Protein AF-A0A126P624-F1 (afdb_monomer_lite)

Secondary structure (DSSP, 8-state):
--SS-SS-SPPPHHHHHHHHHHHHHHHHHHHHHHHHHHHHHHHHHHHHHHHS-TTT-HHHHHHHHHHHHHH--GGGHHHHHHHHHHHHHHHHHHHHHHHHHHHHHHHHTTTT-HHHHHHHHHHHHHHHHHHHHHHHHHHHHHHHHHHHHHHT-TTHHHHHHH---TT----

Sequence (171 aa):
MKAATKDGGAPTEQQGRAFAHIISDRIWEWHIAIGLGLAAFWLLRVLLELRGPAEVRFSTRLMLVARKYRLAPPAEKGDARHALFAKTTYALFYIFLTVMVITGLALTWADDVPFLHSIEHTVKEVHNVTMYLIIGFFVLHLAGVVWSEITEDNGLISRMVSGSKAGNQRA

Radius of gyration: 23.0 Å; chains: 1; bounding box: 72×44×60 Å

Foldseek 3Di:
DPDDDDDPDDDDPVRVVVVVVVVVVVVVVVVLVVLVVLLVVLVVVVVCLVPDDCVPHLVNVLVVLVVCLVPPDPVCNVVSVVVNVVSVLVVVLNVLSVLLSVLSVLLVCLVVDVVSVVCNVVSVVSNVVSVVVNVVSVVVVVVVVVVCCVPPDPCPVVCVVVVDDDPPPPD

pLDDT: mean 80.62, std 14.43, range [37.53, 97.44]

Structure (mmCIF, N/CA/C/O backbone):
data_AF-A0A126P624-F1
#
_entry.id   AF-A0A126P624-F1
#
loop_
_atom_site.group_PDB
_atom_site.id
_atom_site.type_symbol
_atom_site.label_atom_id
_atom_site.label_alt_id
_atom_site.label_comp_id
_atom_site.label_asym_id
_atom_site.label_entity_id
_atom_site.label_seq_id
_atom_site.pdbx_PDB_ins_code
_atom_site.Cartn_x
_atom_site.Cartn_y
_atom_site.Cartn_z
_atom_site.occupancy
_atom_site.B_iso_or_equiv
_atom_site.auth_seq_id
_atom_site.auth_comp_id
_atom_site.auth_asym_id
_atom_site.auth_atom_id
_atom_site.pdbx_PDB_model_num
ATOM 1 N N . MET A 1 1 ? 35.419 2.717 -6.496 1.00 48.69 1 MET A N 1
ATOM 2 C CA . MET A 1 1 ? 35.174 3.833 -5.551 1.00 48.69 1 MET A CA 1
ATOM 3 C C . MET A 1 1 ? 36.466 4.640 -5.311 1.00 48.69 1 MET A C 1
ATOM 5 O O . MET A 1 1 ? 36.991 4.625 -4.207 1.00 48.69 1 MET A O 1
ATOM 9 N N . LYS A 1 2 ? 37.054 5.285 -6.343 1.00 49.09 2 LYS A N 1
ATOM 10 C CA . LYS A 1 2 ? 38.327 6.034 -6.183 1.00 49.09 2 LYS A CA 1
ATOM 11 C C . LYS A 1 2 ? 38.616 7.112 -7.251 1.00 49.09 2 LYS A C 1
ATOM 13 O O . LYS A 1 2 ? 39.764 7.282 -7.642 1.00 49.09 2 LYS A O 1
ATOM 18 N N . ALA A 1 3 ? 37.601 7.833 -7.738 1.00 46.47 3 ALA A N 1
ATOM 19 C CA . ALA A 1 3 ? 37.817 8.868 -8.764 1.00 46.47 3 ALA A CA 1
ATOM 20 C C . ALA A 1 3 ? 36.858 10.076 -8.691 1.00 46.47 3 ALA A C 1
ATOM 22 O O . ALA A 1 3 ? 36.612 10.705 -9.711 1.00 46.47 3 ALA A O 1
ATOM 23 N N . ALA A 1 4 ? 36.287 10.397 -7.523 1.00 52.03 4 ALA A N 1
ATOM 24 C CA . ALA A 1 4 ? 35.259 11.448 -7.421 1.00 52.03 4 ALA A CA 1
ATOM 25 C C . ALA A 1 4 ? 35.587 12.596 -6.454 1.00 52.03 4 ALA A C 1
ATOM 27 O O . ALA A 1 4 ? 34.719 13.406 -6.163 1.00 52.03 4 ALA A O 1
ATOM 28 N N . THR A 1 5 ? 36.818 12.698 -5.952 1.0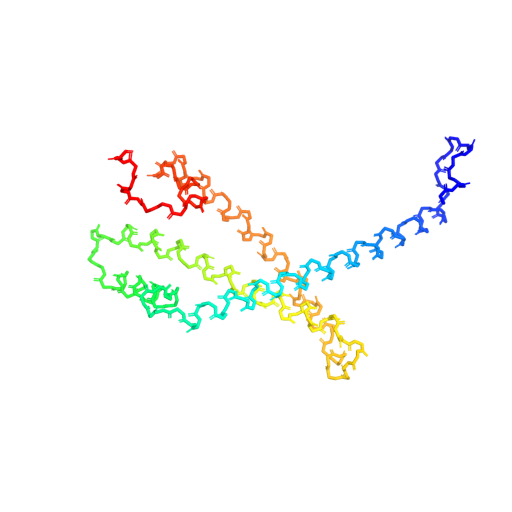0 53.25 5 THR A N 1
ATOM 29 C CA . THR A 1 5 ? 37.208 13.814 -5.079 1.00 53.25 5 THR A CA 1
ATOM 30 C C . THR A 1 5 ? 38.678 14.137 -5.297 1.00 53.25 5 THR A C 1
ATOM 32 O O . THR A 1 5 ? 39.548 13.587 -4.619 1.00 53.25 5 THR A O 1
ATOM 35 N N . LYS A 1 6 ? 38.972 15.001 -6.269 1.00 54.91 6 LYS A N 1
ATOM 36 C CA . LYS A 1 6 ? 40.250 15.723 -6.259 1.00 54.91 6 LYS A CA 1
ATOM 37 C C . LYS A 1 6 ? 40.124 17.226 -6.461 1.00 54.91 6 LYS A C 1
ATOM 39 O O . LYS A 1 6 ? 40.974 17.923 -5.936 1.00 54.91 6 LYS A O 1
ATOM 44 N N . ASP A 1 7 ? 39.026 17.715 -7.030 1.00 50.56 7 ASP A N 1
ATOM 45 C CA . ASP A 1 7 ? 38.763 19.150 -7.121 1.00 50.56 7 ASP A CA 1
ATOM 46 C C . ASP A 1 7 ? 37.357 19.442 -6.593 1.00 50.56 7 ASP A C 1
ATOM 48 O O . ASP A 1 7 ? 36.391 18.813 -7.017 1.00 50.56 7 ASP A O 1
ATOM 52 N N . GLY A 1 8 ? 37.235 20.372 -5.643 1.00 54.19 8 GLY A N 1
ATOM 53 C CA . GLY A 1 8 ? 35.970 20.817 -5.037 1.00 54.19 8 GLY A CA 1
ATOM 54 C C . GLY A 1 8 ? 35.057 21.613 -5.981 1.00 54.19 8 GLY A C 1
ATOM 55 O O . GLY A 1 8 ? 34.396 22.549 -5.541 1.00 54.19 8 GLY A O 1
ATOM 56 N N . GLY A 1 9 ? 35.053 21.286 -7.275 1.00 60.06 9 GLY A N 1
ATOM 57 C CA . GLY A 1 9 ? 34.160 21.852 -8.281 1.00 60.06 9 GLY A CA 1
ATOM 58 C C . GLY A 1 9 ? 32.852 21.068 -8.367 1.00 60.06 9 GLY A C 1
ATOM 59 O O . GLY A 1 9 ? 32.829 19.857 -8.143 1.00 60.06 9 GLY A O 1
ATOM 60 N N . ALA A 1 10 ? 31.756 21.758 -8.692 1.00 63.03 10 ALA A N 1
ATOM 61 C CA . ALA A 1 10 ? 30.469 21.116 -8.937 1.00 63.03 10 ALA A CA 1
ATOM 62 C C . ALA A 1 10 ? 30.623 19.985 -9.982 1.00 63.03 10 ALA A C 1
ATOM 64 O O . ALA A 1 10 ? 31.331 20.180 -10.975 1.00 63.03 10 ALA A O 1
ATOM 65 N N . PRO A 1 11 ? 30.000 18.809 -9.773 1.00 66.81 11 PRO A N 1
ATOM 66 C CA . PRO A 1 11 ? 30.107 17.688 -10.702 1.00 66.81 11 PRO A CA 1
ATOM 67 C C . PRO A 1 11 ? 29.672 18.107 -12.111 1.00 66.81 11 PRO A C 1
ATOM 69 O O . PRO A 1 11 ? 28.687 18.827 -12.275 1.00 66.81 11 PRO A O 1
ATOM 72 N N . THR A 1 12 ? 30.401 17.654 -13.135 1.00 79.81 12 THR A N 1
ATOM 73 C CA . THR A 1 12 ? 30.022 17.921 -14.530 1.00 79.81 12 THR A CA 1
ATOM 74 C C . THR A 1 12 ? 28.676 17.265 -14.847 1.00 79.81 12 THR A C 1
ATOM 76 O O . THR A 1 12 ? 28.316 16.249 -14.252 1.00 79.81 12 THR A O 1
ATOM 79 N N . GLU A 1 13 ? 27.917 17.804 -15.806 1.00 77.38 13 GLU A N 1
ATOM 80 C CA . GLU A 1 13 ? 26.597 17.264 -16.176 1.00 77.38 13 GLU A CA 1
ATOM 81 C C . GLU A 1 13 ? 26.657 15.764 -16.530 1.00 77.38 13 GLU A C 1
ATOM 83 O O . GLU A 1 13 ? 25.782 14.984 -16.154 1.00 77.38 13 GLU A O 1
ATOM 88 N N . GLN A 1 14 ? 27.744 15.331 -17.175 1.00 76.00 14 GLN A N 1
ATOM 89 C CA . GLN A 1 14 ? 27.994 13.929 -17.509 1.00 76.00 14 GLN A CA 1
ATOM 90 C C . GLN A 1 14 ? 28.247 13.059 -16.264 1.00 76.00 14 GLN A C 1
ATOM 92 O O . GLN A 1 14 ? 27.736 11.941 -16.186 1.00 76.00 14 GLN A O 1
ATOM 97 N N . GLN A 1 15 ? 28.981 13.572 -15.268 1.00 77.06 15 GLN A N 1
ATOM 98 C CA . GLN A 1 15 ? 29.163 12.906 -13.972 1.00 77.06 15 GLN A CA 1
ATOM 99 C C . GLN A 1 15 ? 27.845 12.834 -13.189 1.00 77.06 15 GLN A C 1
ATOM 101 O O . GLN A 1 15 ? 27.553 11.800 -12.591 1.00 77.06 15 GLN A O 1
ATOM 106 N N . GLY A 1 16 ? 27.025 13.889 -13.242 1.00 79.06 16 GLY A N 1
ATOM 107 C CA . GLY A 1 16 ? 25.696 13.927 -12.629 1.00 79.06 16 GLY A CA 1
ATOM 108 C C . GLY A 1 16 ? 24.733 12.900 -13.230 1.00 79.06 16 GLY A C 1
ATOM 109 O O . GLY A 1 16 ? 24.096 12.155 -12.489 1.00 79.06 16 GLY A O 1
ATOM 110 N N . ARG A 1 17 ? 24.676 12.789 -14.565 1.00 76.94 17 ARG A N 1
ATOM 111 C CA . ARG A 1 17 ? 23.853 11.781 -15.262 1.00 76.94 17 ARG A CA 1
ATOM 112 C C . ARG A 1 17 ? 24.312 10.354 -14.966 1.00 76.94 17 ARG A C 1
ATOM 114 O O . ARG A 1 17 ? 23.481 9.504 -14.661 1.00 76.94 17 ARG A O 1
ATOM 121 N N . ALA A 1 18 ? 25.620 10.092 -14.997 1.00 79.44 18 ALA A N 1
ATOM 122 C CA . ALA A 1 18 ? 26.164 8.775 -14.660 1.00 79.44 18 ALA A CA 1
ATOM 123 C C . ALA A 1 18 ? 25.849 8.377 -13.207 1.00 79.44 18 ALA A C 1
ATOM 125 O O . ALA A 1 18 ? 25.479 7.236 -12.937 1.00 79.44 18 ALA A O 1
ATOM 126 N N . PHE A 1 19 ? 25.941 9.328 -12.274 1.00 79.94 19 PHE A N 1
ATOM 127 C CA . PHE A 1 19 ? 25.575 9.114 -10.877 1.00 79.94 19 PHE A CA 1
ATOM 128 C C . PHE A 1 19 ? 24.071 8.848 -10.704 1.00 79.94 19 PHE A C 1
ATOM 130 O O . PHE A 1 19 ? 23.694 7.921 -9.988 1.00 79.94 19 PHE A O 1
ATOM 137 N N . ALA A 1 20 ? 23.218 9.607 -11.399 1.00 81.88 20 ALA A N 1
ATOM 138 C CA . ALA A 1 20 ? 21.769 9.422 -11.375 1.00 81.88 20 ALA A CA 1
ATOM 139 C C . ALA A 1 20 ? 21.344 8.045 -11.909 1.00 81.88 20 ALA A C 1
ATOM 141 O O . ALA A 1 20 ? 20.498 7.403 -11.293 1.00 81.88 20 ALA A O 1
ATOM 142 N N . HIS A 1 21 ? 21.962 7.565 -12.994 1.00 83.69 21 HIS A N 1
ATOM 143 C CA . HIS A 1 21 ? 21.700 6.224 -13.528 1.00 83.69 21 HIS A CA 1
ATOM 144 C C . HIS A 1 21 ? 22.025 5.126 -12.511 1.00 83.69 21 HIS A C 1
ATOM 146 O O . HIS A 1 21 ? 21.163 4.313 -12.203 1.00 83.69 21 HIS A O 1
ATOM 152 N N . ILE A 1 22 ? 23.216 5.160 -11.903 1.00 85.56 22 ILE A N 1
ATOM 153 C CA . ILE A 1 22 ? 23.625 4.146 -10.916 1.00 85.56 22 ILE A CA 1
ATOM 154 C C . ILE A 1 22 ? 22.672 4.119 -9.714 1.00 85.56 22 ILE A C 1
ATOM 156 O O . ILE A 1 22 ? 22.310 3.050 -9.222 1.00 85.56 22 ILE A O 1
ATOM 160 N N . ILE A 1 23 ? 22.266 5.293 -9.223 1.00 88.12 23 ILE A N 1
ATOM 161 C CA . ILE A 1 23 ? 21.312 5.387 -8.113 1.00 88.12 23 ILE A CA 1
ATOM 162 C C . ILE A 1 23 ? 19.940 4.858 -8.529 1.00 88.12 23 ILE A C 1
ATOM 164 O O . ILE A 1 23 ? 19.333 4.108 -7.768 1.00 88.12 23 ILE A O 1
ATOM 168 N N . SER A 1 24 ? 19.461 5.234 -9.714 1.00 87.88 24 SER A N 1
ATOM 169 C CA . SER A 1 24 ? 18.174 4.787 -10.248 1.00 87.88 24 SER A CA 1
ATOM 170 C C . SER A 1 24 ? 18.113 3.265 -10.353 1.00 87.88 24 SER A C 1
ATOM 172 O O . SER A 1 24 ? 17.186 2.657 -9.822 1.00 87.88 24 SER A O 1
ATOM 174 N N . ASP A 1 25 ? 19.130 2.649 -10.955 1.00 88.69 25 ASP A N 1
ATOM 175 C CA . ASP A 1 25 ? 19.207 1.196 -11.129 1.00 88.69 25 ASP A CA 1
ATOM 176 C C . ASP A 1 25 ? 19.229 0.490 -9.770 1.00 88.69 25 ASP A C 1
ATOM 17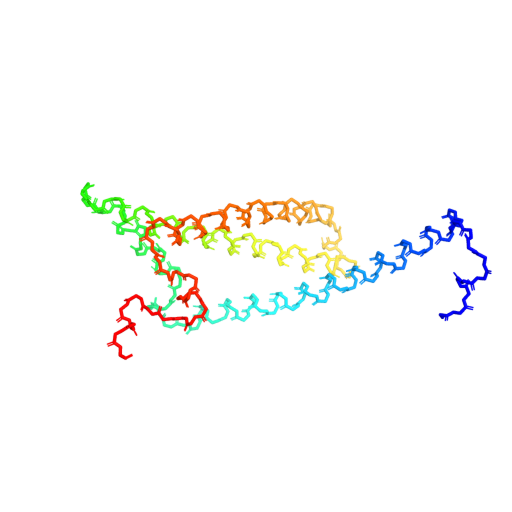8 O O . ASP A 1 25 ? 18.499 -0.471 -9.530 1.00 88.69 25 ASP A O 1
ATOM 182 N N . ARG A 1 26 ? 19.993 1.034 -8.816 1.00 92.00 26 ARG A N 1
ATOM 183 C CA . ARG A 1 26 ? 20.050 0.497 -7.457 1.00 92.00 26 ARG A CA 1
ATOM 184 C C . ARG A 1 26 ? 18.709 0.595 -6.730 1.00 92.00 26 ARG A C 1
ATOM 186 O O . ARG A 1 26 ? 18.334 -0.336 -6.024 1.00 92.00 26 ARG A O 1
ATOM 193 N N . ILE A 1 27 ? 17.995 1.713 -6.857 1.00 92.94 27 ILE A N 1
ATOM 194 C CA . ILE A 1 27 ? 16.663 1.886 -6.256 1.00 92.94 27 ILE A CA 1
ATOM 195 C C . ILE A 1 27 ? 15.670 0.909 -6.887 1.00 92.94 27 ILE A C 1
ATOM 197 O O . ILE A 1 27 ? 14.855 0.335 -6.167 1.00 92.94 27 ILE A O 1
ATOM 201 N N . TRP A 1 28 ? 15.761 0.688 -8.198 1.00 91.44 28 TRP A N 1
ATOM 202 C CA . TRP A 1 28 ? 14.926 -0.266 -8.920 1.00 91.44 28 TRP A CA 1
ATOM 203 C C . TRP A 1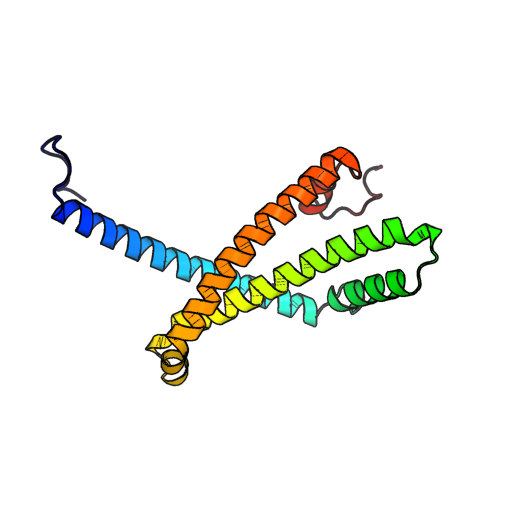 28 ? 15.132 -1.703 -8.423 1.00 91.44 28 TRP A C 1
ATOM 205 O O . TRP A 1 28 ? 14.157 -2.380 -8.094 1.00 91.44 28 TRP A O 1
ATOM 215 N N . GLU A 1 29 ? 16.387 -2.140 -8.252 1.00 92.88 29 GLU A N 1
ATOM 216 C CA . GLU A 1 29 ? 16.715 -3.445 -7.653 1.00 92.88 29 GLU A CA 1
ATOM 217 C C . GLU A 1 29 ? 16.075 -3.613 -6.267 1.00 92.88 29 GLU A C 1
ATOM 219 O O . GLU A 1 29 ? 15.433 -4.627 -5.980 1.00 92.88 29 GLU A O 1
ATOM 224 N N . TRP A 1 30 ? 16.214 -2.602 -5.402 1.00 95.75 30 TRP A N 1
ATOM 225 C CA . TRP A 1 30 ? 15.620 -2.622 -4.065 1.00 95.75 30 TRP A CA 1
ATOM 226 C C . TRP A 1 30 ? 14.095 -2.622 -4.099 1.00 95.75 30 TRP A C 1
ATOM 228 O O . TRP A 1 30 ? 13.471 -3.325 -3.305 1.00 95.75 30 TRP A O 1
ATOM 238 N N . HIS A 1 31 ? 13.492 -1.859 -5.008 1.00 94.81 31 HIS A N 1
ATOM 239 C CA . HIS A 1 31 ? 12.047 -1.811 -5.182 1.00 94.81 31 HIS A CA 1
ATOM 240 C C . HIS A 1 31 ? 11.492 -3.193 -5.546 1.00 94.81 31 HIS A C 1
ATOM 242 O O . HIS A 1 31 ? 10.548 -3.651 -4.902 1.00 94.81 31 HIS A O 1
ATOM 248 N N . ILE A 1 32 ? 12.123 -3.893 -6.496 1.00 94.50 32 ILE A N 1
ATOM 249 C CA . ILE A 1 32 ? 11.740 -5.262 -6.866 1.00 94.50 32 ILE A CA 1
ATOM 250 C C . ILE A 1 32 ? 11.946 -6.215 -5.686 1.00 94.50 32 ILE A C 1
ATOM 252 O O . ILE A 1 32 ? 11.033 -6.962 -5.339 1.00 94.50 32 ILE A O 1
ATOM 256 N N . ALA A 1 33 ? 13.105 -6.178 -5.022 1.00 95.56 33 ALA A N 1
ATOM 257 C CA . ALA A 1 33 ? 13.398 -7.075 -3.903 1.00 95.56 33 ALA A CA 1
ATOM 258 C C . ALA A 1 33 ? 12.390 -6.921 -2.748 1.00 95.56 33 ALA A C 1
ATOM 260 O O . ALA A 1 33 ? 11.865 -7.912 -2.231 1.00 95.56 33 ALA A O 1
ATOM 261 N N . ILE A 1 34 ? 12.074 -5.679 -2.368 1.00 96.06 34 ILE A N 1
ATOM 262 C CA . ILE A 1 34 ? 11.067 -5.375 -1.343 1.00 96.06 34 ILE A CA 1
ATOM 263 C C . ILE A 1 34 ? 9.671 -5.779 -1.831 1.00 96.06 34 ILE A C 1
ATOM 265 O O . ILE A 1 34 ? 8.907 -6.363 -1.062 1.00 96.06 34 ILE A O 1
ATOM 269 N N . GLY A 1 35 ? 9.346 -5.520 -3.099 1.00 94.62 35 GLY A N 1
ATOM 270 C CA . GLY A 1 35 ? 8.084 -5.914 -3.723 1.00 94.62 35 GLY A CA 1
ATOM 271 C C . GLY A 1 35 ? 7.849 -7.425 -3.687 1.00 94.62 35 GLY A C 1
ATOM 272 O O . GLY A 1 35 ? 6.771 -7.868 -3.292 1.00 94.62 35 GLY A O 1
ATOM 273 N N . LEU A 1 36 ? 8.869 -8.228 -3.996 1.00 95.75 36 LEU A N 1
ATOM 274 C CA . LEU A 1 36 ? 8.816 -9.690 -3.894 1.00 95.75 36 LEU A CA 1
ATOM 275 C C . LEU A 1 36 ? 8.632 -10.155 -2.442 1.00 95.75 36 LEU A C 1
ATOM 277 O O . LEU A 1 36 ? 7.834 -11.056 -2.178 1.00 95.75 36 LEU A O 1
ATOM 281 N N . GLY A 1 37 ? 9.309 -9.511 -1.486 1.00 96.44 37 GLY A N 1
ATOM 282 C CA . GLY A 1 37 ? 9.093 -9.762 -0.059 1.00 96.44 37 GLY A CA 1
ATOM 283 C C . GLY A 1 37 ? 7.653 -9.465 0.377 1.00 96.44 37 GLY A C 1
ATOM 284 O O . GLY A 1 37 ? 7.012 -10.287 1.032 1.00 96.44 37 GLY A O 1
ATOM 285 N N . LEU A 1 38 ? 7.107 -8.319 -0.041 1.00 94.75 38 LEU A N 1
ATOM 286 C CA . LEU A 1 38 ? 5.712 -7.945 0.203 1.00 94.75 38 LEU A CA 1
ATOM 287 C C . LEU A 1 38 ? 4.734 -8.930 -0.442 1.00 94.75 38 LEU A C 1
ATOM 289 O O . LEU A 1 38 ? 3.751 -9.305 0.196 1.00 94.75 38 LEU A O 1
ATOM 293 N N . ALA A 1 39 ? 5.013 -9.393 -1.660 1.00 95.38 39 ALA A N 1
ATOM 294 C CA . ALA A 1 39 ? 4.211 -10.405 -2.335 1.00 95.38 39 ALA A CA 1
ATOM 295 C C . ALA A 1 39 ? 4.185 -11.724 -1.547 1.00 95.38 39 ALA A C 1
ATOM 297 O O . ALA A 1 39 ? 3.115 -12.304 -1.353 1.00 95.38 39 ALA A O 1
ATOM 298 N N . ALA A 1 40 ? 5.332 -12.166 -1.022 1.00 95.12 40 ALA A N 1
ATOM 299 C CA . ALA A 1 40 ? 5.419 -13.359 -0.184 1.00 95.12 40 ALA A CA 1
ATOM 300 C C . ALA A 1 40 ? 4.624 -13.208 1.127 1.00 95.12 40 ALA A C 1
ATOM 302 O O . ALA A 1 40 ? 3.868 -14.110 1.497 1.00 95.12 40 ALA A O 1
ATOM 303 N N . PHE A 1 41 ? 4.728 -12.062 1.811 1.00 94.75 41 PHE A N 1
ATOM 304 C CA . PHE A 1 41 ? 3.938 -11.790 3.018 1.00 94.75 41 PHE A CA 1
ATOM 305 C C . PHE A 1 41 ? 2.439 -11.692 2.733 1.00 94.75 41 PHE A C 1
ATOM 307 O O . PHE A 1 41 ? 1.632 -12.203 3.511 1.00 94.75 41 PHE A O 1
ATOM 314 N N . TRP A 1 42 ? 2.055 -11.072 1.617 1.00 93.69 42 TRP A N 1
ATOM 315 C CA . TRP A 1 42 ? 0.666 -11.009 1.179 1.00 93.69 42 TRP A CA 1
ATOM 316 C C . TRP A 1 42 ? 0.119 -12.412 0.887 1.00 93.69 42 TRP A C 1
ATOM 318 O O . TRP A 1 42 ? -0.948 -12.767 1.387 1.00 93.69 42 TRP A O 1
ATOM 328 N N . LEU A 1 43 ? 0.883 -13.254 0.183 1.00 92.12 43 LEU A N 1
ATOM 329 C CA . LEU A 1 43 ? 0.514 -14.645 -0.080 1.00 92.12 43 LEU A CA 1
ATOM 330 C C . LEU A 1 43 ? 0.346 -15.431 1.227 1.00 92.12 43 LEU A C 1
ATOM 332 O O . LEU A 1 43 ? -0.677 -16.086 1.427 1.00 92.12 43 LEU A O 1
ATOM 336 N N . LEU A 1 44 ? 1.310 -15.327 2.147 1.00 92.12 44 LEU A N 1
ATOM 337 C CA . LEU A 1 44 ? 1.219 -15.932 3.477 1.00 92.12 44 LEU A CA 1
ATOM 338 C C . LEU A 1 44 ? -0.051 -15.469 4.202 1.00 92.12 44 LEU A C 1
ATOM 340 O O . LEU A 1 44 ? -0.792 -16.286 4.747 1.00 92.12 44 LEU A O 1
ATOM 344 N N . ARG A 1 45 ? -0.337 -14.165 4.176 1.00 87.06 45 ARG A N 1
ATOM 345 C CA . ARG A 1 45 ? -1.518 -13.577 4.811 1.00 87.06 45 ARG A CA 1
ATOM 346 C C . ARG A 1 45 ? -2.821 -14.125 4.228 1.00 87.06 45 ARG A C 1
ATOM 348 O O . ARG A 1 45 ? -3.736 -14.409 5.006 1.00 87.06 45 ARG A O 1
ATOM 355 N N . VAL A 1 46 ? -2.902 -14.292 2.907 1.00 87.62 46 VAL A N 1
ATOM 356 C CA . VAL A 1 46 ? -4.051 -14.899 2.213 1.00 87.62 46 VAL A CA 1
ATOM 357 C C . VAL A 1 46 ? -4.181 -16.380 2.573 1.00 87.62 46 VAL A C 1
ATOM 359 O O . VAL A 1 46 ? -5.274 -16.840 2.893 1.00 87.62 46 VAL A O 1
ATOM 362 N N . LEU A 1 47 ? -3.080 -17.132 2.614 1.00 87.31 47 LEU A N 1
ATOM 363 C CA . LEU A 1 47 ? -3.095 -18.543 3.016 1.00 87.31 47 LEU A CA 1
ATOM 364 C C . LEU A 1 47 ? -3.591 -18.729 4.455 1.00 87.31 47 LEU A C 1
ATOM 366 O O . LEU A 1 47 ? -4.399 -19.624 4.715 1.00 87.31 47 LEU A O 1
ATOM 370 N N . LEU A 1 48 ? -3.149 -17.876 5.382 1.00 85.38 48 LEU A N 1
ATOM 371 C CA . LEU A 1 48 ? -3.622 -17.876 6.769 1.00 85.38 48 LEU A CA 1
ATOM 372 C C . LEU A 1 48 ? -5.116 -17.539 6.862 1.00 85.38 48 LEU A C 1
ATOM 374 O O . LEU A 1 48 ? -5.837 -18.155 7.643 1.00 85.38 48 LEU A O 1
ATOM 378 N N . GLU A 1 49 ? -5.597 -16.607 6.039 1.00 83.25 49 GLU A N 1
ATOM 379 C CA . GLU A 1 49 ? -7.017 -16.246 5.959 1.00 83.25 49 GLU A CA 1
ATOM 380 C C . GLU A 1 49 ? -7.884 -17.421 5.470 1.00 83.25 49 GLU A C 1
ATOM 382 O O . GLU A 1 49 ? -8.952 -17.684 6.022 1.00 83.25 49 GLU A O 1
ATOM 387 N N . LEU A 1 50 ? -7.410 -18.168 4.469 1.00 81.62 50 LEU A N 1
ATOM 388 C CA . LEU A 1 50 ? -8.126 -19.321 3.914 1.00 81.62 50 LEU A CA 1
ATOM 389 C C . LEU A 1 50 ? -8.140 -20.517 4.878 1.00 81.62 50 LEU A C 1
ATOM 391 O O . LEU A 1 50 ? -9.170 -21.183 5.028 1.00 81.62 50 LEU A O 1
ATOM 395 N N . ARG A 1 51 ? -7.015 -20.778 5.556 1.00 83.00 51 ARG A N 1
ATOM 396 C CA . ARG A 1 51 ? -6.857 -21.905 6.493 1.00 83.00 51 ARG A CA 1
ATOM 397 C C . ARG A 1 51 ? -7.416 -21.632 7.892 1.00 83.00 51 ARG A C 1
ATOM 399 O O . ARG A 1 51 ? -7.651 -22.578 8.637 1.00 83.00 51 ARG A O 1
ATOM 406 N N . GLY A 1 52 ? -7.637 -20.371 8.260 1.00 73.38 52 GLY A N 1
ATOM 407 C CA . GLY A 1 52 ? -8.172 -20.001 9.568 1.00 73.38 52 GLY A CA 1
ATOM 408 C C . GLY A 1 52 ? -9.628 -20.458 9.778 1.00 73.38 52 GLY A C 1
ATOM 409 O O . GLY A 1 52 ? -10.417 -20.436 8.822 1.00 73.38 52 GLY A O 1
ATOM 410 N N . PRO A 1 53 ? -10.020 -20.827 11.018 1.00 69.44 53 PRO A N 1
ATOM 411 C CA . PRO A 1 53 ? -11.417 -21.066 11.388 1.00 69.44 53 PRO A CA 1
ATOM 412 C C . PRO A 1 53 ? -12.338 -19.916 10.954 1.00 69.44 53 PRO A C 1
ATOM 414 O O . PRO A 1 53 ? -11.948 -18.748 10.992 1.00 69.44 53 PRO A O 1
ATOM 417 N N . ALA A 1 54 ? -13.584 -20.217 10.576 1.00 59.09 54 ALA A N 1
ATOM 418 C CA . ALA A 1 54 ? -14.524 -19.225 10.034 1.00 59.09 54 ALA A CA 1
ATOM 419 C C . ALA A 1 54 ? -14.754 -17.999 10.951 1.00 59.09 54 ALA A C 1
ATOM 421 O O . ALA A 1 54 ? -15.082 -16.918 10.462 1.00 59.09 54 ALA A O 1
ATOM 422 N N . GLU A 1 55 ? -14.524 -18.154 12.257 1.00 57.16 55 GLU A N 1
ATOM 423 C CA . GLU A 1 55 ? -14.648 -17.136 13.312 1.00 57.16 55 GLU A CA 1
ATOM 424 C C . GLU A 1 55 ? -13.483 -16.125 13.357 1.00 57.16 55 GLU A C 1
ATOM 426 O O . GLU A 1 55 ? -13.629 -15.000 13.857 1.00 57.16 55 GLU A O 1
ATOM 431 N N . VAL A 1 56 ? -12.313 -16.495 12.827 1.00 59.62 56 VAL A N 1
ATOM 432 C CA . VAL A 1 56 ? -11.141 -15.609 12.701 1.00 59.62 56 VAL A CA 1
ATOM 433 C C . VAL A 1 56 ? -11.017 -14.962 11.328 1.00 59.62 56 VAL A C 1
ATOM 435 O O . VAL A 1 56 ? -10.301 -13.968 11.212 1.00 59.62 56 VAL A O 1
ATOM 438 N N . ARG A 1 57 ? -11.782 -15.427 10.334 1.00 70.25 57 ARG A N 1
ATOM 439 C CA . ARG A 1 57 ? -11.799 -14.837 8.991 1.00 70.25 57 ARG A CA 1
ATOM 440 C C . ARG A 1 57 ? -12.284 -13.388 9.025 1.00 70.25 57 ARG A C 1
ATOM 442 O O . ARG A 1 57 ? -13.375 -13.069 9.508 1.00 70.25 57 ARG A O 1
ATOM 449 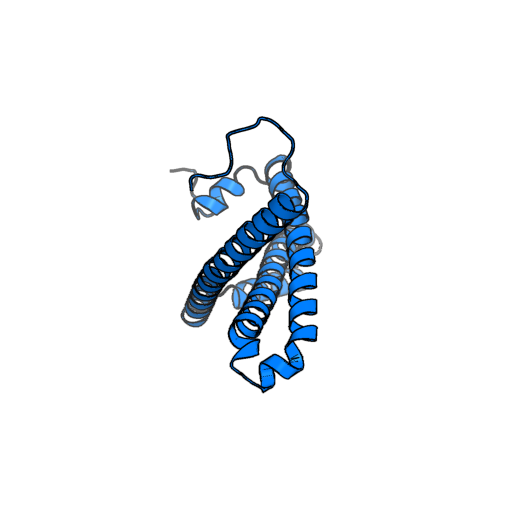N N . PHE A 1 58 ? -11.467 -12.502 8.480 1.00 69.75 58 PHE A N 1
ATOM 450 C CA . PHE A 1 58 ? -11.774 -11.108 8.230 1.00 69.75 58 PHE A CA 1
ATOM 451 C C . PHE A 1 58 ? -13.027 -10.947 7.362 1.00 69.75 58 PHE A C 1
ATOM 453 O O . PHE A 1 58 ? -13.868 -10.115 7.694 1.00 69.75 58 PHE A O 1
ATOM 460 N N . SER A 1 59 ? -13.211 -11.769 6.323 1.00 64.25 59 SER A N 1
ATOM 461 C CA . SER A 1 59 ? -14.388 -11.700 5.439 1.00 64.25 59 SER A CA 1
ATOM 462 C C . SER A 1 59 ? -15.702 -11.959 6.189 1.00 64.25 59 SER A C 1
ATOM 464 O O . SER A 1 59 ? -16.635 -11.158 6.101 1.00 64.25 59 SER A O 1
ATOM 466 N N . THR A 1 60 ? -15.748 -13.006 7.019 1.00 68.12 60 THR A N 1
ATOM 467 C CA . THR A 1 60 ? -16.891 -13.304 7.894 1.00 68.12 60 THR A CA 1
ATOM 468 C C . THR A 1 60 ? -17.135 -12.162 8.878 1.00 68.12 60 THR A C 1
ATOM 470 O O . THR A 1 60 ? -18.267 -11.718 9.053 1.00 68.12 60 THR A O 1
ATOM 473 N N . ARG A 1 61 ? -16.077 -11.625 9.500 1.00 68.2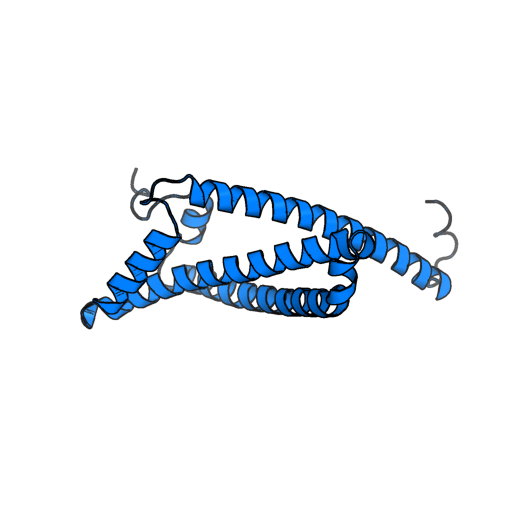5 61 ARG A N 1
ATOM 474 C CA . ARG A 1 61 ? -16.186 -10.509 10.454 1.00 68.25 61 ARG A CA 1
ATOM 475 C C . ARG A 1 61 ? -16.674 -9.216 9.801 1.00 68.25 61 ARG A C 1
ATOM 477 O O . ARG A 1 61 ? -17.462 -8.502 10.417 1.00 68.25 61 ARG A O 1
ATOM 484 N N . LEU A 1 62 ? -16.223 -8.909 8.588 1.00 71.88 62 LEU A N 1
ATOM 485 C CA . LEU A 1 62 ? -16.673 -7.748 7.823 1.00 71.88 62 LEU A CA 1
ATOM 486 C C . LEU A 1 62 ? -18.154 -7.893 7.460 1.00 71.88 62 LEU A C 1
ATOM 488 O O . LEU A 1 62 ? -18.937 -6.982 7.718 1.00 71.88 62 LEU A O 1
ATOM 492 N N . MET A 1 63 ? -18.559 -9.064 6.963 1.00 70.81 63 MET A N 1
ATOM 493 C CA . MET A 1 63 ? -19.953 -9.359 6.628 1.00 70.81 63 MET A CA 1
ATOM 494 C C . MET A 1 63 ? -20.869 -9.308 7.859 1.00 70.81 63 MET A C 1
ATOM 496 O O . MET A 1 63 ? -21.976 -8.772 7.788 1.00 70.81 63 MET A O 1
ATOM 500 N N . LEU A 1 64 ? -20.405 -9.807 9.009 1.00 72.12 64 LEU A N 1
ATOM 501 C CA . LEU A 1 64 ? -21.137 -9.734 10.274 1.00 72.12 64 LEU A CA 1
ATOM 502 C C . LEU A 1 64 ? -21.324 -8.290 10.748 1.00 72.12 64 LEU A C 1
ATOM 504 O O . LEU A 1 64 ? -22.428 -7.936 11.154 1.00 72.12 64 LEU A O 1
ATOM 508 N N . VAL A 1 65 ? -20.292 -7.442 10.674 1.00 70.12 65 VAL A N 1
ATOM 509 C CA . VAL A 1 65 ? -20.420 -6.022 11.047 1.00 70.12 65 VAL A CA 1
ATOM 510 C C . VAL A 1 65 ? -21.299 -5.256 10.060 1.00 70.12 65 VAL A C 1
ATOM 512 O O . VAL A 1 65 ? -22.156 -4.492 10.494 1.00 70.12 65 VAL A O 1
ATOM 515 N N . ALA A 1 66 ? -21.186 -5.521 8.757 1.00 70.19 66 ALA A N 1
ATOM 516 C CA . ALA A 1 66 ? -22.074 -4.938 7.752 1.00 70.19 66 ALA A CA 1
ATOM 517 C C . ALA A 1 66 ? -23.544 -5.334 7.984 1.00 70.19 66 ALA A C 1
ATOM 519 O O . ALA A 1 66 ? -24.443 -4.494 7.913 1.00 70.19 66 ALA A O 1
ATOM 520 N N . ARG A 1 67 ? -23.802 -6.603 8.332 1.00 73.81 67 ARG A N 1
ATOM 521 C CA . ARG A 1 67 ? -25.146 -7.089 8.675 1.00 73.81 67 ARG A CA 1
ATOM 522 C C . ARG A 1 67 ? -25.667 -6.461 9.968 1.00 73.81 67 ARG A C 1
ATOM 524 O O . ARG A 1 67 ? -26.830 -6.070 10.001 1.00 73.81 67 ARG A O 1
ATOM 531 N N . LYS A 1 68 ? -24.824 -6.338 11.001 1.00 70.62 68 LYS A N 1
ATOM 532 C CA . LYS A 1 68 ? -25.174 -5.656 12.257 1.00 70.62 68 LYS A CA 1
ATOM 533 C C . LYS A 1 68 ? -25.530 -4.193 12.016 1.00 70.62 68 LYS A C 1
ATOM 535 O O . LYS A 1 68 ? -26.572 -3.767 12.483 1.00 70.62 68 LYS A O 1
ATOM 540 N N . TYR A 1 69 ? -24.751 -3.462 11.217 1.00 69.19 69 TYR A N 1
ATOM 541 C CA . TYR A 1 69 ? -25.077 -2.083 10.846 1.00 69.19 69 TYR A CA 1
ATOM 542 C C . TYR A 1 69 ? -26.425 -1.975 10.117 1.00 69.19 69 TYR A C 1
ATOM 544 O O . TYR A 1 69 ? -27.247 -1.126 10.456 1.00 69.19 69 TYR A O 1
ATOM 552 N N . ARG A 1 70 ? -26.695 -2.871 9.156 1.00 72.69 70 ARG A N 1
ATOM 553 C CA . ARG A 1 70 ? -27.958 -2.875 8.398 1.00 72.69 70 ARG A CA 1
ATOM 554 C C . ARG A 1 70 ? -29.189 -3.142 9.272 1.00 72.69 70 ARG A C 1
ATOM 556 O O . ARG A 1 70 ? -30.271 -2.670 8.942 1.00 72.69 70 ARG A O 1
ATOM 563 N N . LEU A 1 71 ? -29.027 -3.908 10.350 1.00 76.06 71 LEU A N 1
ATOM 564 C CA . LEU A 1 71 ? -30.101 -4.298 11.268 1.00 76.06 71 LEU A CA 1
ATOM 565 C C . LEU A 1 71 ? -30.128 -3.464 12.564 1.00 76.06 71 LEU A C 1
ATOM 567 O O . LEU A 1 71 ? -31.007 -3.684 13.392 1.00 76.06 71 LEU A O 1
ATOM 571 N N . ALA A 1 72 ? -29.189 -2.529 12.754 1.00 70.00 72 ALA A N 1
ATOM 572 C CA . ALA A 1 72 ? -29.053 -1.767 13.992 1.00 70.00 72 ALA A CA 1
ATOM 573 C C . ALA A 1 72 ? -30.226 -0.782 14.193 1.00 70.00 72 ALA A C 1
ATOM 575 O O . ALA A 1 72 ? -30.560 -0.027 13.265 1.00 70.00 72 ALA A O 1
ATOM 576 N N . PRO A 1 73 ? -30.823 -0.725 15.400 1.00 66.19 73 PRO A N 1
ATOM 577 C CA . PRO A 1 73 ? -31.777 0.315 15.776 1.00 66.19 73 PRO A CA 1
ATOM 578 C C . PRO A 1 73 ? -31.145 1.717 15.707 1.00 66.19 73 PRO A C 1
ATOM 580 O O . PRO A 1 73 ? -29.936 1.844 15.898 1.00 66.19 73 PRO A O 1
ATOM 583 N N . PRO A 1 74 ? -31.927 2.795 15.486 1.00 66.75 74 PRO A N 1
ATOM 584 C CA . PRO A 1 74 ? -31.407 4.159 15.323 1.00 66.75 74 PRO A CA 1
ATOM 585 C C . PRO A 1 74 ? -30.460 4.637 16.435 1.00 66.75 74 PRO A C 1
ATOM 587 O O . PRO A 1 74 ? -29.520 5.367 16.137 1.00 66.75 74 PRO A O 1
ATOM 590 N N . ALA A 1 75 ? -30.675 4.190 17.677 1.00 66.75 75 ALA A N 1
ATOM 591 C CA . ALA A 1 75 ? -29.877 4.562 18.847 1.00 66.75 75 ALA A CA 1
ATOM 592 C C . ALA A 1 75 ? -28.440 4.001 18.838 1.00 66.75 75 ALA A C 1
ATOM 594 O O . ALA A 1 75 ? -27.542 4.633 19.378 1.00 66.75 75 ALA A O 1
ATOM 595 N N . GLU A 1 76 ? -28.197 2.858 18.187 1.00 64.94 76 GLU A N 1
ATOM 596 C CA . GLU A 1 76 ? -26.880 2.188 18.158 1.00 64.94 76 GLU A CA 1
ATOM 597 C C . GLU A 1 76 ? -26.156 2.357 16.810 1.00 64.94 76 GLU A C 1
ATOM 599 O O . GLU A 1 76 ? -25.059 1.837 16.587 1.00 64.94 76 GLU A O 1
ATOM 604 N N . LYS A 1 77 ? -26.759 3.097 15.870 1.00 67.94 77 LYS A N 1
ATOM 605 C CA . LYS A 1 77 ? -26.190 3.302 14.530 1.00 67.94 77 LYS A CA 1
ATOM 606 C C . LYS A 1 77 ? -24.894 4.110 14.540 1.00 67.94 77 LYS A C 1
ATOM 608 O O . LYS A 1 77 ? -24.126 3.960 13.593 1.00 67.94 77 LYS A O 1
ATOM 613 N N . GLY A 1 78 ? -24.654 4.940 15.559 1.00 69.31 78 GLY A N 1
ATOM 614 C CA . GLY A 1 78 ? -23.403 5.689 15.734 1.00 69.31 78 GLY A CA 1
ATOM 615 C C . GLY A 1 78 ? -22.206 4.744 15.818 1.00 69.31 78 GLY A C 1
ATOM 616 O O . GLY A 1 78 ? -21.459 4.612 14.850 1.00 69.31 78 GLY A O 1
ATOM 617 N N . ASP A 1 79 ? -22.100 3.990 16.909 1.00 68.44 79 ASP A N 1
ATOM 618 C CA . ASP A 1 79 ? -21.016 3.024 17.144 1.00 68.44 79 ASP A CA 1
ATOM 619 C C . ASP A 1 79 ? -20.897 1.975 16.029 1.00 68.44 79 ASP A C 1
ATOM 621 O O . ASP A 1 79 ? -19.795 1.621 15.592 1.00 68.44 79 ASP A O 1
ATOM 625 N N . ALA A 1 80 ? -22.032 1.518 15.487 1.00 70.25 80 ALA A N 1
ATOM 626 C CA . ALA A 1 80 ? -22.038 0.582 14.368 1.00 70.25 80 ALA A CA 1
ATOM 627 C C . ALA A 1 80 ? -21.420 1.174 13.081 1.00 70.25 80 ALA A C 1
ATOM 629 O O . ALA A 1 80 ? -20.793 0.429 12.322 1.00 70.25 80 ALA A O 1
ATOM 630 N N . ARG A 1 81 ? -21.545 2.491 12.831 1.00 71.31 81 ARG A N 1
ATOM 631 C CA . ARG A 1 81 ? -20.883 3.174 11.698 1.00 71.31 81 ARG A CA 1
ATOM 632 C C . ARG A 1 81 ? -19.381 3.259 11.893 1.00 71.31 81 ARG A C 1
ATOM 634 O O . ARG A 1 81 ? -18.665 2.944 10.947 1.00 71.31 81 ARG A O 1
ATOM 641 N N . HIS A 1 82 ? -18.908 3.639 13.080 1.00 73.81 82 HIS A N 1
ATOM 642 C CA . HIS A 1 82 ? -17.470 3.725 13.362 1.00 73.81 82 HIS A CA 1
ATOM 643 C C . HIS A 1 82 ? -16.797 2.356 13.176 1.00 73.81 82 HIS A C 1
ATOM 645 O O . HIS A 1 82 ? -15.814 2.232 12.440 1.00 73.81 82 HIS A O 1
ATOM 651 N N . ALA A 1 83 ? -17.394 1.294 13.730 1.00 72.44 83 ALA A N 1
ATOM 652 C CA . ALA A 1 83 ? -16.888 -0.070 13.583 1.00 72.44 83 ALA A CA 1
ATOM 653 C C . ALA A 1 83 ? -16.906 -0.571 12.125 1.00 72.44 83 ALA A C 1
ATOM 655 O O . ALA A 1 83 ? -15.984 -1.273 11.693 1.00 72.44 83 ALA A O 1
ATOM 656 N N . LEU A 1 84 ? -17.945 -0.223 11.355 1.00 76.56 84 LEU A N 1
ATOM 657 C CA . LEU A 1 84 ? -18.024 -0.563 9.935 1.00 76.56 84 LEU A CA 1
ATOM 658 C C . LEU A 1 84 ? -16.992 0.216 9.116 1.00 76.56 84 LEU A C 1
ATOM 660 O O . LEU A 1 84 ? -16.325 -0.381 8.273 1.00 76.56 84 LEU A O 1
ATOM 664 N N . PHE A 1 85 ? -16.823 1.512 9.377 1.00 80.38 85 PHE A N 1
ATOM 665 C CA . PHE A 1 85 ? -15.862 2.361 8.679 1.00 80.38 85 PHE A CA 1
ATOM 666 C C . PHE A 1 85 ? -14.430 1.860 8.890 1.00 80.38 85 PHE A C 1
ATOM 668 O O . PHE A 1 85 ? -13.737 1.605 7.910 1.00 80.38 85 PHE A O 1
ATOM 675 N N . ALA A 1 86 ? -14.025 1.586 10.135 1.00 78.62 86 ALA A N 1
ATOM 676 C CA . ALA A 1 86 ? -12.693 1.060 10.448 1.00 78.62 86 ALA A CA 1
ATOM 677 C C . ALA A 1 86 ? -12.394 -0.285 9.754 1.00 78.62 86 ALA A C 1
ATOM 679 O O . ALA A 1 86 ? -11.298 -0.515 9.246 1.00 78.62 86 ALA A O 1
ATOM 680 N N . LYS A 1 87 ? -13.377 -1.193 9.685 1.00 81.31 87 LYS A N 1
ATOM 681 C CA . LYS A 1 87 ? -13.211 -2.471 8.967 1.00 81.31 87 LYS A CA 1
ATOM 682 C C . LYS A 1 87 ? -13.227 -2.294 7.449 1.00 81.31 87 LYS A C 1
ATOM 684 O O . LYS A 1 87 ? -12.560 -3.050 6.748 1.00 81.31 87 LYS A O 1
ATOM 689 N N . THR A 1 88 ? -13.963 -1.309 6.943 1.00 81.88 88 THR A N 1
ATOM 690 C CA . THR A 1 88 ? -14.045 -1.012 5.508 1.00 81.88 88 THR A CA 1
ATOM 691 C C . THR A 1 88 ? -12.754 -0.384 5.001 1.00 81.88 88 THR A C 1
ATOM 693 O O . THR A 1 88 ? -12.260 -0.802 3.959 1.00 81.88 88 THR A O 1
ATOM 696 N N . THR A 1 89 ? -12.157 0.554 5.742 1.00 84.69 89 THR A N 1
ATOM 697 C CA . THR A 1 89 ? -10.853 1.133 5.382 1.00 84.69 89 THR A CA 1
ATOM 698 C C . THR A 1 89 ? -9.762 0.065 5.369 1.00 84.69 89 THR A C 1
ATOM 700 O O . THR A 1 89 ? -8.967 0.023 4.435 1.00 84.69 89 THR A O 1
ATOM 703 N N . TYR A 1 90 ? -9.783 -0.875 6.320 1.00 84.06 90 TYR A N 1
ATOM 704 C CA . TYR A 1 90 ? -8.896 -2.039 6.287 1.00 84.06 90 TYR A CA 1
ATOM 705 C C . TYR A 1 90 ? -9.141 -2.914 5.047 1.00 84.06 90 TYR A C 1
ATOM 707 O O . TYR A 1 90 ? -8.190 -3.262 4.358 1.00 84.06 90 TYR A O 1
ATOM 715 N N . ALA A 1 91 ? -10.395 -3.231 4.702 1.00 86.31 91 ALA A N 1
ATOM 716 C CA . ALA A 1 91 ? -10.703 -3.994 3.486 1.00 86.31 91 ALA A CA 1
ATOM 717 C C . ALA A 1 91 ? -10.199 -3.291 2.212 1.00 86.31 91 ALA A C 1
ATOM 719 O O . ALA A 1 91 ? -9.583 -3.927 1.359 1.00 86.31 91 ALA A O 1
ATOM 720 N N . LEU A 1 92 ? -10.419 -1.977 2.115 1.00 89.38 92 LEU A N 1
ATOM 721 C CA . LEU A 1 92 ? -9.960 -1.147 1.004 1.00 89.38 92 LEU A CA 1
ATOM 722 C C . LEU A 1 92 ? -8.433 -1.183 0.866 1.00 89.38 92 LEU A C 1
ATOM 724 O O . LEU A 1 92 ? -7.925 -1.358 -0.240 1.00 89.38 92 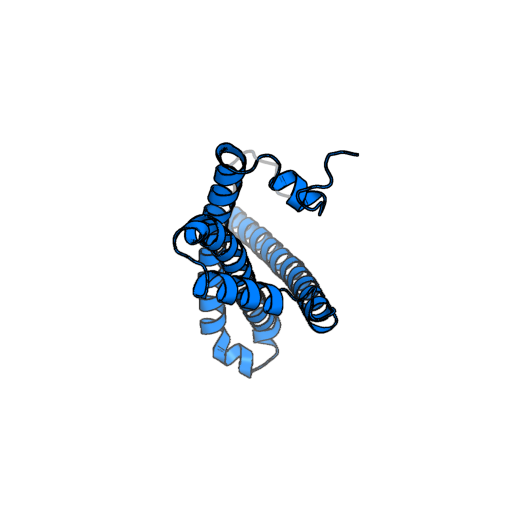LEU A O 1
ATOM 728 N N . PHE A 1 93 ? -7.705 -1.107 1.983 1.00 90.44 93 PHE A N 1
ATOM 729 C CA . PHE A 1 93 ? -6.249 -1.241 1.990 1.00 90.44 93 PHE A CA 1
ATOM 730 C C . PHE A 1 93 ? -5.784 -2.572 1.387 1.00 90.44 93 PHE A C 1
ATOM 732 O O . PHE A 1 93 ? -4.886 -2.582 0.549 1.00 90.44 93 PHE A O 1
ATOM 739 N N . TYR A 1 94 ? -6.419 -3.694 1.748 1.00 88.75 94 TYR A N 1
ATOM 740 C CA . TYR A 1 94 ? -6.065 -4.995 1.168 1.00 88.75 94 TYR A CA 1
ATOM 741 C C . TYR A 1 94 ? -6.374 -5.091 -0.320 1.00 88.75 94 TYR A C 1
ATOM 743 O O . TYR A 1 94 ? -5.638 -5.769 -1.035 1.00 88.75 94 TYR A O 1
ATOM 751 N N . ILE A 1 95 ? -7.424 -4.423 -0.800 1.00 92.19 95 ILE A N 1
ATOM 752 C CA . ILE A 1 95 ? -7.722 -4.359 -2.235 1.00 92.19 95 ILE A CA 1
ATOM 753 C C . ILE A 1 95 ? -6.587 -3.633 -2.959 1.00 92.19 95 ILE A C 1
ATOM 755 O O . ILE A 1 95 ? -6.016 -4.192 -3.894 1.00 92.19 95 ILE A O 1
ATOM 759 N N . PHE A 1 96 ? -6.199 -2.443 -2.492 1.00 94.31 96 PHE A N 1
ATOM 760 C CA . PHE A 1 96 ? -5.090 -1.697 -3.091 1.00 94.31 96 PHE A CA 1
ATOM 761 C C . PHE A 1 96 ? -3.770 -2.465 -3.029 1.00 94.31 96 PHE A C 1
ATOM 763 O O . PHE A 1 96 ? -3.069 -2.551 -4.034 1.00 94.31 96 PHE A O 1
ATOM 770 N N . LEU A 1 97 ? -3.458 -3.087 -1.890 1.00 93.94 97 LEU A N 1
ATOM 771 C CA . LEU A 1 97 ? -2.253 -3.899 -1.738 1.00 93.94 97 LEU A CA 1
ATOM 772 C C . LEU A 1 97 ? -2.248 -5.097 -2.699 1.00 93.94 97 LEU A C 1
ATOM 774 O O . LEU A 1 97 ? -1.220 -5.402 -3.293 1.00 93.94 97 LEU A O 1
ATOM 778 N N . THR A 1 98 ? -3.397 -5.747 -2.894 1.00 93.94 98 THR A N 1
ATOM 779 C CA . THR A 1 98 ? -3.539 -6.869 -3.834 1.00 93.94 98 THR A CA 1
ATOM 780 C C . THR A 1 98 ? -3.291 -6.422 -5.273 1.00 93.94 98 THR A C 1
ATOM 782 O O . THR A 1 98 ? -2.520 -7.061 -5.985 1.00 93.94 98 THR A O 1
ATOM 785 N N . VAL A 1 99 ? -3.894 -5.304 -5.694 1.00 95.94 99 VAL A N 1
ATOM 786 C CA . VAL A 1 99 ? -3.666 -4.730 -7.031 1.00 95.94 99 VAL A CA 1
ATOM 787 C C . VAL A 1 99 ? -2.194 -4.349 -7.213 1.00 95.94 99 VAL A C 1
ATOM 789 O O . VAL A 1 99 ? -1.601 -4.683 -8.237 1.00 95.94 99 VAL A O 1
ATOM 792 N N . MET A 1 100 ? -1.577 -3.720 -6.209 1.00 96.06 100 MET A N 1
ATOM 793 C CA . MET A 1 100 ? -0.164 -3.329 -6.224 1.00 96.06 100 MET A CA 1
ATOM 794 C C . MET A 1 100 ? 0.773 -4.537 -6.382 1.00 96.06 100 MET A C 1
ATOM 796 O O . MET A 1 100 ? 1.671 -4.519 -7.221 1.00 96.06 100 MET A O 1
ATOM 800 N N . VAL A 1 101 ? 0.537 -5.611 -5.622 1.00 96.31 101 VAL A N 1
ATOM 801 C CA . VAL A 1 101 ? 1.326 -6.851 -5.704 1.00 96.31 101 VAL A CA 1
ATOM 802 C C . VAL A 1 101 ? 1.155 -7.527 -7.064 1.00 96.31 101 VAL A C 1
ATOM 804 O O . VAL A 1 101 ? 2.151 -7.863 -7.695 1.00 96.31 101 VAL A O 1
ATOM 807 N N . ILE A 1 102 ? -0.079 -7.706 -7.547 1.00 95.25 102 ILE A N 1
ATOM 808 C CA . ILE A 1 102 ? -0.333 -8.382 -8.832 1.00 95.25 102 ILE A CA 1
ATOM 809 C C . ILE A 1 102 ? 0.311 -7.610 -9.985 1.00 95.25 102 ILE A C 1
ATOM 811 O O . ILE A 1 102 ? 0.988 -8.207 -10.819 1.00 95.25 102 ILE A O 1
ATOM 815 N N . THR A 1 103 ? 0.133 -6.287 -10.022 1.00 96.00 103 THR A N 1
ATOM 816 C CA . THR A 1 103 ? 0.736 -5.450 -11.067 1.00 96.00 103 THR A CA 1
ATOM 817 C C . THR A 1 103 ? 2.261 -5.415 -10.970 1.00 96.00 103 THR A C 1
ATOM 819 O O . THR A 1 103 ? 2.924 -5.532 -11.993 1.00 96.00 103 THR A O 1
ATOM 822 N N . GLY A 1 104 ? 2.836 -5.345 -9.765 1.00 94.00 104 GLY A N 1
ATOM 823 C CA . GLY A 1 104 ? 4.291 -5.379 -9.573 1.00 94.00 104 GLY A CA 1
ATOM 824 C C . GLY A 1 104 ? 4.925 -6.706 -10.007 1.00 94.00 104 GLY A C 1
ATOM 825 O O . GLY A 1 104 ? 5.954 -6.710 -10.680 1.00 94.00 104 GLY A O 1
ATOM 826 N N . LEU A 1 105 ? 4.279 -7.835 -9.697 1.00 94.44 105 LEU A N 1
ATOM 827 C CA . LEU A 1 105 ? 4.703 -9.153 -10.181 1.00 94.44 105 LEU A CA 1
ATOM 828 C C . LEU A 1 105 ? 4.599 -9.238 -11.709 1.00 94.44 105 LEU A C 1
ATOM 830 O O . LEU A 1 105 ? 5.544 -9.670 -12.358 1.00 94.44 105 LEU A O 1
ATOM 834 N N . ALA A 1 106 ? 3.493 -8.772 -12.295 1.00 93.94 106 ALA A N 1
ATOM 835 C CA . ALA A 1 106 ? 3.318 -8.765 -13.747 1.00 93.94 106 ALA A CA 1
ATOM 836 C C . ALA A 1 106 ? 4.398 -7.941 -14.475 1.00 93.94 106 ALA A C 1
ATOM 838 O O . ALA A 1 106 ? 4.860 -8.367 -15.528 1.00 93.94 106 ALA A O 1
ATOM 839 N N . LEU A 1 107 ? 4.840 -6.813 -13.904 1.00 93.31 107 LEU A N 1
ATOM 840 C CA . LEU A 1 107 ? 5.935 -6.002 -14.457 1.00 93.31 107 LEU A CA 1
ATOM 841 C C . LEU A 1 107 ? 7.311 -6.649 -14.273 1.00 93.31 107 LEU A C 1
ATOM 843 O O . LEU A 1 107 ? 8.171 -6.486 -15.128 1.00 93.31 107 LEU A O 1
ATOM 847 N N . THR A 1 108 ? 7.518 -7.400 -13.188 1.00 93.00 108 THR A N 1
ATOM 848 C CA . THR A 1 108 ? 8.804 -8.067 -12.911 1.00 93.00 108 THR A CA 1
ATOM 849 C C . THR A 1 108 ? 9.147 -9.119 -13.972 1.00 93.00 108 THR A C 1
ATOM 851 O O . THR A 1 108 ? 10.318 -9.298 -14.282 1.00 93.00 108 THR A O 1
ATOM 854 N N . TRP A 1 109 ? 8.137 -9.782 -14.548 1.00 91.56 109 TRP A N 1
ATOM 855 C CA . TRP A 1 109 ? 8.295 -10.799 -15.601 1.00 91.56 109 TRP A CA 1
ATOM 856 C C . TRP A 1 109 ? 7.703 -10.369 -16.952 1.00 91.56 109 TRP A C 1
ATOM 858 O O . TRP A 1 109 ? 7.405 -11.220 -17.794 1.00 91.56 109 TRP A O 1
ATOM 868 N N . ALA A 1 110 ? 7.497 -9.066 -17.170 1.00 89.44 110 ALA A N 1
ATOM 869 C CA . ALA A 1 110 ? 6.927 -8.568 -18.420 1.00 89.44 110 ALA A CA 1
ATOM 870 C C . ALA A 1 110 ? 7.799 -8.931 -19.631 1.00 89.44 110 ALA A C 1
ATOM 872 O O . ALA A 1 110 ? 7.260 -9.353 -20.650 1.00 89.44 110 ALA A O 1
ATOM 873 N N . ASP A 1 111 ? 9.125 -8.856 -19.489 1.00 86.81 111 ASP A N 1
ATOM 874 C CA . ASP A 1 111 ? 10.081 -9.162 -20.562 1.00 86.81 111 ASP A CA 1
ATOM 875 C C . ASP A 1 111 ? 10.211 -10.668 -20.858 1.00 86.81 111 ASP A C 1
ATOM 877 O O . ASP A 1 111 ? 10.557 -11.056 -21.974 1.00 86.81 111 ASP A O 1
ATOM 881 N N . ASP A 1 112 ? 9.886 -11.530 -19.888 1.00 89.88 112 ASP A N 1
ATOM 882 C CA . ASP A 1 112 ? 10.009 -12.988 -20.018 1.00 89.88 112 ASP A CA 1
ATOM 883 C C . ASP A 1 112 ? 8.761 -13.645 -20.634 1.00 89.88 112 ASP A C 1
ATOM 885 O O . ASP A 1 112 ? 8.827 -14.754 -21.173 1.00 89.88 112 ASP A O 1
ATOM 889 N N . VAL A 1 113 ? 7.596 -12.989 -20.543 1.00 91.12 113 VAL A N 1
ATOM 890 C CA . VAL A 1 113 ? 6.301 -13.557 -20.944 1.00 91.12 113 VAL A CA 1
ATOM 891 C C . VAL A 1 113 ? 5.634 -12.679 -22.012 1.00 91.12 113 VAL A C 1
ATOM 893 O O . VAL A 1 113 ? 5.159 -11.589 -21.691 1.00 91.12 113 VAL A O 1
ATOM 896 N N . PRO A 1 114 ? 5.451 -13.171 -23.257 1.00 89.88 114 PRO A N 1
ATOM 897 C CA . PRO A 1 114 ? 4.901 -12.371 -24.361 1.00 89.88 114 PRO A CA 1
ATOM 898 C C . PRO A 1 114 ? 3.531 -11.740 -24.072 1.00 89.88 114 PRO A C 1
ATOM 900 O O . PRO A 1 114 ? 3.244 -10.621 -24.494 1.00 89.88 114 PRO A O 1
ATOM 903 N N . PHE A 1 115 ? 2.676 -12.450 -23.328 1.00 89.62 115 PHE A N 1
ATOM 904 C CA . PHE A 1 115 ? 1.377 -11.928 -22.907 1.00 89.62 115 PHE A CA 1
ATOM 905 C C . PHE A 1 115 ? 1.514 -10.738 -21.947 1.00 89.62 115 PHE A C 1
ATOM 907 O O . PHE A 1 115 ? 0.808 -9.746 -22.118 1.00 89.62 115 PHE A O 1
ATOM 914 N N . LEU A 1 116 ? 2.425 -10.807 -20.971 1.00 88.62 116 LEU A N 1
ATOM 915 C CA . LEU A 1 116 ? 2.632 -9.726 -20.003 1.00 88.62 116 LEU A CA 1
ATOM 916 C C . LEU A 1 116 ? 3.244 -8.495 -20.670 1.00 88.62 116 LEU A C 1
ATOM 918 O O . LEU A 1 116 ? 2.786 -7.386 -20.405 1.00 88.62 116 LEU A O 1
ATOM 922 N N . HIS A 1 117 ? 4.175 -8.696 -21.605 1.00 89.88 117 HIS A N 1
ATOM 923 C CA . HIS A 1 117 ? 4.729 -7.614 -22.416 1.00 89.88 117 HIS A CA 1
ATOM 924 C C . HIS A 1 117 ? 3.632 -6.843 -23.172 1.00 89.88 117 HIS A C 1
ATOM 926 O O . HIS A 1 117 ? 3.613 -5.615 -23.186 1.00 89.88 117 HIS A O 1
ATOM 932 N N . SER A 1 118 ? 2.642 -7.551 -23.737 1.00 92.56 118 SER A N 1
ATOM 933 C CA . SER A 1 118 ? 1.550 -6.917 -24.497 1.00 92.56 118 SER A CA 1
ATOM 934 C C . SER A 1 118 ? 0.661 -5.976 -23.670 1.00 92.56 118 SER A C 1
ATOM 936 O O . SER A 1 118 ? 0.049 -5.065 -24.226 1.00 92.56 118 SER A O 1
ATOM 938 N N . ILE A 1 119 ? 0.602 -6.175 -22.349 1.00 93.19 119 ILE A N 1
ATOM 939 C CA . ILE A 1 119 ? -0.200 -5.367 -21.419 1.00 93.19 119 ILE A CA 1
ATOM 940 C C . ILE A 1 119 ? 0.660 -4.481 -20.508 1.00 93.19 119 ILE A C 1
ATOM 942 O O . ILE A 1 119 ? 0.110 -3.791 -19.647 1.00 93.19 119 ILE A O 1
ATOM 946 N N . GLU A 1 120 ? 1.985 -4.471 -20.682 1.00 92.25 120 GLU A N 1
ATOM 947 C CA . GLU A 1 120 ? 2.942 -3.841 -19.764 1.00 92.25 120 GLU A CA 1
ATOM 948 C C . GLU A 1 120 ? 2.607 -2.369 -19.508 1.00 92.25 120 GLU A C 1
ATOM 950 O O . GLU A 1 120 ? 2.548 -1.940 -18.358 1.00 92.25 120 GLU A O 1
ATOM 955 N N . HIS A 1 121 ? 2.310 -1.603 -20.561 1.00 93.88 121 HIS A N 1
ATOM 956 C CA . HIS A 1 121 ? 1.987 -0.182 -20.432 1.00 93.88 121 HIS A CA 1
ATOM 957 C C . HIS A 1 121 ? 0.760 0.049 -19.539 1.00 93.88 121 HIS A C 1
ATOM 959 O O . HIS A 1 121 ? 0.791 0.879 -18.630 1.00 93.88 121 HIS A O 1
ATOM 965 N N . THR A 1 122 ? -0.312 -0.716 -19.759 1.00 94.88 122 THR A N 1
ATOM 966 C CA . THR A 1 122 ? -1.529 -0.637 -18.942 1.00 94.88 122 THR A CA 1
ATOM 967 C C . THR A 1 122 ? -1.250 -1.059 -17.504 1.00 94.88 122 THR A C 1
ATOM 969 O O . THR A 1 122 ? -1.682 -0.389 -16.569 1.00 94.88 122 THR A O 1
ATOM 972 N N . VAL A 1 123 ? -0.500 -2.144 -17.300 1.00 95.50 123 VAL A N 1
ATOM 973 C CA . VAL A 1 123 ? -0.142 -2.620 -15.958 1.00 95.50 123 VAL A CA 1
ATOM 974 C C . VAL A 1 123 ? 0.706 -1.582 -15.222 1.00 95.50 123 VAL A C 1
ATOM 976 O O . VAL A 1 123 ? 0.458 -1.320 -14.047 1.00 95.50 123 VAL A O 1
ATOM 979 N N . LYS A 1 124 ? 1.658 -0.944 -15.907 1.00 95.25 124 LYS A N 1
ATOM 980 C CA . LYS A 1 124 ? 2.514 0.119 -15.370 1.00 95.25 124 LYS A CA 1
ATOM 981 C C . LYS A 1 124 ? 1.713 1.345 -14.959 1.00 95.25 124 LYS A C 1
ATOM 983 O O . LYS A 1 124 ? 1.959 1.904 -13.891 1.00 95.25 124 LYS A O 1
ATOM 988 N N . GLU A 1 125 ? 0.735 1.738 -15.767 1.00 96.44 125 GLU A N 1
ATOM 989 C CA . GLU A 1 125 ? -0.175 2.833 -15.438 1.00 96.44 125 GLU A CA 1
ATOM 990 C C . GLU A 1 125 ? -1.016 2.502 -14.200 1.00 96.44 125 GLU A C 1
ATOM 992 O O . GLU A 1 125 ? -1.049 3.286 -13.252 1.00 96.44 125 GLU A O 1
ATOM 997 N N . VAL A 1 126 ? -1.617 1.309 -14.147 1.00 96.81 126 VAL A N 1
ATOM 998 C CA . VAL A 1 126 ? -2.389 0.859 -12.979 1.00 96.81 126 VAL A CA 1
ATOM 999 C C . VAL A 1 126 ? -1.510 0.788 -11.731 1.00 96.81 126 VAL A C 1
ATOM 1001 O O . VAL A 1 126 ? -1.937 1.232 -10.665 1.00 96.81 126 VAL A O 1
ATOM 1004 N N . HIS A 1 127 ? -0.282 0.280 -11.841 1.00 96.81 127 HIS A N 1
ATOM 1005 C CA . HIS A 1 127 ? 0.675 0.214 -10.736 1.00 96.81 127 HIS A CA 1
ATOM 1006 C C . HIS A 1 127 ? 0.998 1.615 -10.196 1.00 96.81 127 HIS A C 1
ATOM 1008 O O . HIS A 1 127 ? 0.931 1.861 -8.990 1.00 96.81 127 HIS A O 1
ATOM 1014 N N . ASN A 1 128 ? 1.263 2.562 -11.099 1.00 96.50 128 ASN A N 1
ATOM 1015 C CA . ASN A 1 128 ? 1.562 3.948 -10.761 1.00 96.50 128 ASN A CA 1
ATOM 1016 C C . ASN A 1 128 ? 0.356 4.655 -10.108 1.00 96.50 128 ASN A C 1
ATOM 1018 O O . ASN A 1 128 ? 0.479 5.225 -9.024 1.00 96.50 128 ASN A O 1
ATOM 1022 N N . VAL A 1 129 ? -0.840 4.548 -10.693 1.00 97.44 129 VAL A N 1
ATOM 1023 C CA . VAL A 1 129 ? -2.063 5.125 -10.109 1.00 97.44 129 VAL A CA 1
ATOM 1024 C C . VAL A 1 129 ? -2.347 4.520 -8.734 1.00 97.44 129 VAL A C 1
ATOM 1026 O O . VAL A 1 129 ? -2.648 5.246 -7.784 1.00 97.44 129 VAL A O 1
ATOM 1029 N N . THR A 1 130 ? -2.193 3.202 -8.588 1.00 96.19 130 THR A N 1
ATOM 1030 C CA . THR A 1 130 ? -2.396 2.512 -7.306 1.00 96.19 130 THR A CA 1
ATOM 1031 C C . THR A 1 130 ? -1.418 3.011 -6.243 1.00 96.19 130 THR A C 1
ATOM 1033 O O . THR A 1 130 ? -1.812 3.162 -5.089 1.00 96.19 130 THR A O 1
ATOM 1036 N N . MET A 1 131 ? -0.175 3.345 -6.609 1.00 95.69 131 MET A N 1
ATOM 1037 C CA . MET A 1 131 ? 0.797 3.948 -5.688 1.00 95.69 131 MET A CA 1
ATOM 1038 C C . MET A 1 131 ? 0.255 5.252 -5.098 1.00 95.69 131 MET A C 1
ATOM 1040 O O . MET A 1 131 ? 0.229 5.407 -3.876 1.00 95.69 131 MET A O 1
ATOM 1044 N N . TYR A 1 132 ? -0.232 6.165 -5.941 1.00 96.19 132 TYR A N 1
ATOM 1045 C CA . TYR A 1 132 ? -0.794 7.433 -5.473 1.00 96.19 132 TYR A CA 1
ATOM 1046 C C . TYR A 1 132 ? -2.051 7.242 -4.615 1.00 96.19 132 TYR A C 1
ATOM 1048 O O . TYR A 1 132 ? -2.211 7.933 -3.606 1.00 96.19 132 TYR A O 1
ATOM 1056 N N . LEU A 1 133 ? -2.906 6.268 -4.947 1.00 95.56 133 LEU A N 1
ATOM 1057 C CA . LEU A 1 133 ? -4.067 5.919 -4.122 1.00 95.56 133 LEU A CA 1
ATOM 1058 C C . LEU A 1 133 ? -3.662 5.379 -2.744 1.00 95.56 133 LEU A C 1
ATOM 1060 O O . LEU A 1 133 ? -4.260 5.770 -1.742 1.00 95.56 133 LEU A O 1
ATOM 1064 N N . ILE A 1 134 ? -2.634 4.526 -2.670 1.00 94.62 134 ILE A N 1
ATOM 1065 C CA . ILE A 1 134 ? -2.102 4.012 -1.399 1.00 94.62 134 ILE A CA 1
ATOM 1066 C C . ILE A 1 134 ? -1.515 5.148 -0.560 1.00 94.62 134 ILE A C 1
ATOM 1068 O O . ILE A 1 134 ? -1.777 5.203 0.640 1.00 94.62 134 ILE A O 1
ATOM 1072 N N . ILE A 1 135 ? -0.770 6.074 -1.172 1.00 94.88 135 ILE A N 1
ATOM 1073 C CA . ILE A 1 135 ? -0.222 7.247 -0.473 1.00 94.88 135 ILE A CA 1
ATOM 1074 C C . ILE A 1 135 ? -1.359 8.098 0.109 1.00 94.88 135 ILE A C 1
ATOM 1076 O O . ILE A 1 135 ? -1.336 8.427 1.296 1.00 94.88 135 ILE A O 1
ATOM 1080 N N . GLY A 1 136 ? -2.387 8.407 -0.689 1.00 95.38 136 GLY A N 1
ATOM 1081 C CA . GLY A 1 136 ? -3.555 9.157 -0.219 1.00 95.38 136 GLY A CA 1
ATOM 1082 C C . GLY A 1 136 ? -4.303 8.435 0.906 1.00 95.38 136 GLY A C 1
ATOM 1083 O O . GLY A 1 136 ? -4.629 9.037 1.930 1.00 95.38 136 GLY A O 1
ATOM 1084 N N . PHE A 1 137 ? -4.515 7.125 0.758 1.00 93.69 137 PHE A N 1
ATOM 1085 C CA . PHE A 1 137 ? -5.117 6.292 1.795 1.00 93.69 137 PHE A CA 1
ATOM 1086 C C . PHE A 1 137 ? -4.300 6.312 3.090 1.00 93.69 137 PHE A C 1
ATOM 1088 O O . PHE A 1 137 ? -4.883 6.443 4.162 1.00 93.69 137 PHE A O 1
ATOM 1095 N N . PHE A 1 138 ? -2.970 6.209 3.011 1.00 93.38 138 PHE A N 1
ATOM 1096 C CA . PHE A 1 138 ? -2.093 6.217 4.180 1.00 93.38 138 PHE A CA 1
ATOM 1097 C C . PHE A 1 138 ? -2.232 7.514 4.983 1.00 93.38 138 PHE A C 1
ATOM 1099 O O . PHE A 1 138 ? -2.390 7.454 6.200 1.00 93.38 138 PHE A O 1
ATOM 1106 N N . VAL A 1 139 ? -2.251 8.671 4.312 1.00 95.19 139 VAL A N 1
ATOM 1107 C CA . VAL A 1 139 ? -2.447 9.973 4.971 1.00 95.19 139 VAL A CA 1
ATOM 1108 C C . VAL A 1 139 ? -3.800 10.028 5.683 1.00 95.19 139 VAL A C 1
ATOM 1110 O O . VAL A 1 139 ? -3.863 10.383 6.860 1.00 95.19 139 VAL A O 1
ATOM 1113 N N . LEU A 1 140 ? -4.879 9.631 5.002 1.00 91.50 140 LEU A N 1
ATOM 1114 C CA . LEU A 1 140 ? -6.227 9.619 5.581 1.00 91.50 140 LEU A CA 1
ATOM 1115 C C . LEU A 1 140 ? -6.353 8.628 6.745 1.00 91.50 140 LEU A C 1
ATOM 1117 O O . LEU A 1 140 ? -6.969 8.938 7.764 1.00 91.50 140 LEU A O 1
ATOM 1121 N N . HIS A 1 141 ? -5.761 7.443 6.611 1.00 89.25 141 HIS A N 1
ATOM 1122 C CA . HIS A 1 141 ? -5.754 6.416 7.644 1.00 89.25 141 HIS A CA 1
ATOM 1123 C C . HIS A 1 141 ? -4.991 6.884 8.884 1.00 89.25 141 HIS A C 1
ATOM 1125 O O . HIS A 1 141 ? -5.515 6.777 9.990 1.00 89.25 141 HIS A O 1
ATOM 1131 N N . LEU A 1 142 ? -3.794 7.449 8.701 1.00 91.25 142 LEU A N 1
ATOM 1132 C CA . LEU A 1 142 ? -2.982 7.978 9.792 1.00 91.25 142 LEU A CA 1
ATOM 1133 C C . LEU A 1 142 ? -3.710 9.109 10.523 1.00 91.25 142 LEU A C 1
ATOM 1135 O O . LEU A 1 142 ? -3.786 9.083 11.749 1.00 91.25 142 LEU A O 1
ATOM 1139 N N . ALA A 1 143 ? -4.305 10.051 9.784 1.00 91.00 143 ALA A N 1
ATOM 1140 C CA . ALA A 1 143 ? -5.118 11.113 10.369 1.00 91.00 143 ALA A CA 1
ATOM 1141 C C . ALA A 1 143 ? -6.290 10.546 11.187 1.00 91.00 143 ALA A C 1
ATOM 1143 O O . ALA A 1 143 ? -6.519 10.985 12.310 1.00 91.00 143 ALA A O 1
ATOM 1144 N N . GLY A 1 144 ? -6.988 9.530 10.666 1.00 86.50 144 GLY A N 1
ATOM 1145 C CA . GLY A 1 144 ? -8.079 8.860 11.377 1.00 86.50 144 GLY A CA 1
ATOM 1146 C C . GLY A 1 144 ? -7.631 8.145 12.656 1.00 86.50 144 GLY A C 1
ATOM 1147 O O . GLY A 1 144 ? -8.303 8.249 13.679 1.00 86.50 144 GLY A O 1
ATOM 1148 N N . VAL A 1 145 ? -6.485 7.457 12.626 1.00 86.56 145 VAL A N 1
ATOM 1149 C CA . VAL A 1 145 ? -5.919 6.775 13.803 1.00 86.56 145 VAL A CA 1
ATOM 1150 C C . VAL A 1 145 ? -5.500 7.784 14.870 1.00 86.56 145 VAL A C 1
ATOM 1152 O O . VAL A 1 145 ? -5.871 7.623 16.029 1.00 86.56 145 VAL A O 1
ATOM 1155 N N . VAL A 1 146 ? -4.773 8.838 14.487 1.00 88.62 146 VAL A N 1
ATOM 1156 C CA . VAL A 1 146 ? -4.328 9.888 15.417 1.00 88.62 146 VAL A CA 1
ATOM 1157 C C . VAL A 1 146 ? -5.524 10.625 16.016 1.00 88.62 146 VAL A C 1
ATOM 1159 O O . VAL A 1 146 ? -5.564 10.849 17.222 1.00 88.62 146 VAL A O 1
ATOM 1162 N N . TRP A 1 147 ? -6.526 10.958 15.198 1.00 87.31 147 TRP A N 1
ATOM 1163 C CA . TRP A 1 147 ? -7.751 11.589 15.682 1.00 87.31 147 TRP A CA 1
ATOM 1164 C C . TRP A 1 147 ? -8.468 10.714 16.712 1.00 87.31 147 TRP A C 1
ATOM 1166 O O . TRP A 1 147 ? -8.851 11.202 17.773 1.00 87.31 147 TRP A O 1
ATOM 1176 N N . SER A 1 148 ? -8.618 9.420 16.422 1.00 82.81 148 SER A N 1
ATOM 1177 C CA . SER A 1 148 ? -9.303 8.477 17.308 1.00 82.81 148 SER A CA 1
ATOM 1178 C C . SER A 1 148 ? -8.558 8.267 18.632 1.00 82.81 148 SER A C 1
ATOM 1180 O O . SER A 1 148 ? -9.202 8.220 19.678 1.00 82.81 148 SER A O 1
ATOM 1182 N N . GLU A 1 149 ? -7.221 8.243 18.607 1.00 82.50 149 GLU A N 1
ATOM 1183 C CA . GLU A 1 149 ? -6.380 8.172 19.811 1.00 82.50 149 GLU A CA 1
ATOM 1184 C C . GLU A 1 149 ? -6.561 9.409 20.713 1.00 82.50 149 GLU A C 1
ATOM 1186 O O . GLU A 1 149 ? -6.592 9.274 21.931 1.00 82.50 149 GLU A O 1
ATOM 1191 N N . ILE A 1 150 ? -6.719 10.606 20.130 1.00 85.94 150 ILE A N 1
ATOM 1192 C CA . ILE A 1 150 ? -6.862 11.864 20.887 1.00 85.94 150 ILE A CA 1
ATOM 1193 C C . ILE A 1 150 ? -8.288 12.063 21.428 1.00 85.94 150 ILE A C 1
ATOM 1195 O O . ILE A 1 150 ? -8.460 12.665 22.487 1.00 85.94 150 ILE A O 1
ATOM 1199 N N . THR A 1 151 ? -9.317 11.615 20.700 1.00 78.06 151 THR A N 1
ATOM 1200 C CA . THR A 1 151 ? -10.716 11.996 20.980 1.00 78.06 151 THR A CA 1
ATOM 1201 C C . THR A 1 151 ? -11.548 10.918 21.663 1.00 78.06 151 THR A C 1
ATOM 1203 O O . THR A 1 151 ? -12.229 11.215 22.642 1.00 78.06 151 THR A O 1
ATOM 1206 N N . GLU A 1 152 ? -11.535 9.689 21.149 1.00 64.88 152 GLU A N 1
ATOM 1207 C CA . GLU A 1 152 ? -12.565 8.690 21.469 1.00 64.88 152 GLU A CA 1
ATOM 1208 C C . GLU A 1 152 ? -12.001 7.473 22.211 1.00 64.88 152 GLU A C 1
ATOM 1210 O O . GLU A 1 152 ? -12.687 6.911 23.064 1.00 64.88 152 GLU A O 1
ATOM 1215 N N . ASP A 1 153 ? -10.766 7.051 21.917 1.00 63.00 153 ASP A N 1
ATOM 1216 C CA . ASP A 1 153 ? -10.301 5.719 22.308 1.00 63.00 153 ASP A CA 1
ATOM 1217 C C . ASP A 1 153 ? -8.781 5.696 22.578 1.00 63.00 153 ASP A C 1
ATOM 1219 O O . ASP A 1 153 ? -7.960 5.297 21.748 1.00 63.00 153 ASP A O 1
ATOM 1223 N N . ASN A 1 154 ? -8.399 6.144 23.780 1.00 69.75 154 ASN A N 1
ATOM 1224 C CA . ASN A 1 154 ? -7.008 6.139 24.243 1.00 69.75 154 ASN A CA 1
ATOM 1225 C C . ASN A 1 154 ? -6.458 4.696 24.284 1.00 69.75 154 ASN A C 1
ATOM 1227 O O . ASN A 1 154 ? -7.054 3.789 24.878 1.00 69.75 154 ASN A O 1
ATOM 1231 N N . GLY A 1 155 ? -5.296 4.471 23.671 1.00 73.69 155 GLY A N 1
ATOM 1232 C CA . GLY A 1 155 ? -4.634 3.170 23.608 1.00 73.69 155 GLY A CA 1
ATOM 1233 C C . GLY A 1 155 ? -5.010 2.305 22.400 1.00 73.69 155 GLY A C 1
ATOM 1234 O O . GLY A 1 155 ? -4.766 1.094 22.435 1.00 73.69 155 GLY A O 1
ATOM 1235 N N . LEU A 1 156 ? -5.568 2.875 21.328 1.00 76.81 156 LEU A N 1
ATOM 1236 C CA . LEU A 1 156 ? -5.773 2.166 20.060 1.00 76.81 156 LEU A CA 1
ATOM 1237 C C . LEU A 1 156 ? -4.448 1.700 19.461 1.00 76.81 156 LEU A C 1
ATOM 1239 O O . LEU A 1 156 ? -4.331 0.539 19.059 1.00 76.81 156 LEU A O 1
ATOM 1243 N N . ILE A 1 157 ? -3.436 2.570 19.448 1.00 79.38 157 ILE A N 1
ATOM 1244 C CA . ILE A 1 157 ? -2.101 2.238 18.926 1.00 79.38 157 ILE A CA 1
ATOM 1245 C C . ILE A 1 157 ? -1.485 1.090 19.736 1.00 79.38 157 ILE A C 1
ATOM 1247 O O . ILE A 1 157 ? -0.983 0.118 19.168 1.00 79.38 157 ILE A O 1
ATOM 1251 N N . SER A 1 158 ? -1.605 1.142 21.065 1.00 78.12 158 SER A N 1
ATOM 1252 C CA . SER A 1 158 ? -1.122 0.078 21.955 1.00 78.12 158 SER A CA 1
ATOM 1253 C C . SER A 1 158 ? -1.795 -1.267 21.661 1.00 78.12 158 SER A C 1
ATOM 1255 O O . SER A 1 158 ? -1.129 -2.302 21.606 1.00 78.12 158 SER A O 1
ATOM 1257 N N . ARG A 1 159 ? -3.106 -1.280 21.386 1.00 79.50 159 ARG A N 1
ATOM 1258 C CA . ARG A 1 159 ? -3.824 -2.504 20.989 1.00 79.50 159 ARG A CA 1
ATOM 1259 C C . ARG A 1 159 ? -3.426 -3.003 19.601 1.00 79.50 159 ARG A C 1
ATOM 1261 O O . ARG A 1 159 ? -3.384 -4.215 19.400 1.00 79.50 159 ARG A O 1
ATOM 1268 N N . MET A 1 160 ? -3.095 -2.110 18.668 1.00 80.50 160 MET A N 1
ATOM 1269 C CA . MET A 1 160 ? -2.578 -2.495 17.349 1.00 80.50 160 MET A CA 1
ATOM 1270 C C . MET A 1 160 ? -1.207 -3.177 17.439 1.00 80.50 160 MET A C 1
ATOM 1272 O O . MET A 1 160 ? -0.975 -4.142 16.716 1.00 80.50 160 MET A O 1
ATOM 1276 N N . VAL A 1 161 ? -0.330 -2.727 18.345 1.00 77.94 161 VAL A N 1
ATOM 1277 C CA . VAL A 1 161 ? 1.016 -3.302 18.532 1.00 77.94 161 VAL A CA 1
ATOM 1278 C C . VAL A 1 161 ? 0.994 -4.560 19.405 1.00 77.94 161 VAL A C 1
ATOM 1280 O O . VAL A 1 161 ? 1.621 -5.559 19.065 1.00 77.94 161 VAL A O 1
ATOM 1283 N N . SER A 1 162 ? 0.267 -4.534 20.525 1.00 75.00 162 SER A N 1
ATOM 1284 C CA . SER A 1 162 ? 0.224 -5.649 21.488 1.00 75.00 162 SER A CA 1
ATOM 1285 C C . SER A 1 162 ? -0.731 -6.777 21.092 1.00 75.00 162 SER A C 1
ATOM 1287 O O . SER A 1 162 ? -0.651 -7.871 21.643 1.00 75.00 162 SER A O 1
ATOM 1289 N N . GLY A 1 163 ? -1.686 -6.512 20.195 1.00 61.81 163 GLY A N 1
ATOM 1290 C CA . GLY A 1 163 ? -2.771 -7.441 19.868 1.00 61.81 163 GLY A CA 1
ATOM 1291 C C . GLY A 1 163 ? -3.808 -7.625 20.988 1.00 61.81 163 GLY A C 1
ATOM 1292 O O . GLY A 1 163 ? -4.677 -8.494 20.880 1.00 61.81 163 GLY A O 1
ATOM 1293 N N . SER A 1 164 ? -3.747 -6.830 22.063 1.00 57.19 164 SER A N 1
ATOM 1294 C CA . SER A 1 164 ? -4.644 -6.951 23.218 1.00 57.19 164 SER A CA 1
ATOM 1295 C C . SER A 1 164 ? -6.068 -6.486 22.894 1.00 57.19 164 SER A C 1
ATOM 1297 O O . SER A 1 164 ? -6.279 -5.422 22.309 1.00 57.19 164 SER A O 1
ATOM 1299 N N . LYS A 1 165 ? -7.079 -7.255 23.319 1.00 54.56 165 LYS A N 1
ATOM 1300 C CA . LYS A 1 165 ? -8.492 -6.844 23.221 1.00 54.56 165 LYS A CA 1
ATOM 1301 C C . LYS A 1 165 ? -8.801 -5.749 24.247 1.00 54.56 165 LYS A C 1
ATOM 1303 O O . LYS A 1 165 ? -8.267 -5.771 25.357 1.00 54.56 165 LYS A O 1
ATOM 1308 N N . ALA A 1 166 ? -9.696 -4.823 23.893 1.00 46.81 166 ALA A N 1
ATOM 1309 C CA . ALA A 1 166 ? -10.262 -3.870 24.845 1.00 46.81 166 ALA A CA 1
ATOM 1310 C C . ALA A 1 166 ? -10.908 -4.654 26.005 1.00 46.81 166 ALA A C 1
ATOM 1312 O O . ALA A 1 166 ? -11.859 -5.403 25.789 1.00 46.81 166 ALA A O 1
ATOM 1313 N N . GLY A 1 167 ? -10.307 -4.567 27.197 1.00 50.22 167 GLY A N 1
ATOM 1314 C CA . GLY A 1 167 ? -10.701 -5.326 28.391 1.00 50.22 167 GLY A CA 1
ATOM 1315 C C . GLY A 1 167 ? -9.556 -6.024 29.134 1.00 50.22 167 GLY A C 1
ATOM 1316 O O . GLY A 1 167 ? -9.690 -6.264 30.326 1.00 50.22 167 GLY A O 1
ATOM 1317 N N . ASN A 1 168 ? -8.409 -6.289 28.494 1.00 50.12 168 ASN A N 1
ATOM 1318 C CA . ASN A 1 168 ? -7.299 -7.020 29.134 1.00 50.12 168 ASN A CA 1
ATOM 1319 C C . ASN A 1 168 ? -6.290 -6.128 29.894 1.00 50.12 168 ASN A C 1
ATOM 1321 O O . ASN A 1 168 ? -5.197 -6.576 30.209 1.00 50.12 168 ASN A O 1
ATOM 1325 N N . GLN A 1 169 ? -6.623 -4.859 30.158 1.00 49.78 169 GLN A N 1
ATOM 1326 C CA . GLN A 1 169 ? -5.727 -3.889 30.817 1.00 49.78 169 GLN A CA 1
ATOM 1327 C C . GLN A 1 169 ? -5.988 -3.747 32.333 1.00 49.78 169 GLN A C 1
ATOM 1329 O O . GLN A 1 169 ? -5.635 -2.738 32.933 1.00 49.78 169 GLN A O 1
ATOM 1334 N N . ARG A 1 170 ? -6.649 -4.731 32.958 1.00 42.75 170 ARG A N 1
ATOM 1335 C CA . ARG A 1 170 ? -6.898 -4.782 34.413 1.00 42.75 170 ARG A CA 1
ATOM 1336 C C . ARG A 1 170 ? -6.413 -6.097 35.035 1.00 42.75 170 ARG A C 1
ATOM 1338 O O . ARG A 1 170 ? -7.159 -6.732 35.778 1.00 42.75 170 ARG A O 1
ATOM 1345 N N . ALA A 1 171 ? -5.197 -6.511 34.700 1.00 37.53 171 ALA A N 1
ATOM 1346 C CA . ALA A 1 171 ? -4.464 -7.547 35.419 1.00 37.53 171 ALA A CA 1
ATOM 1347 C C . ALA A 1 171 ? -3.057 -7.031 35.712 1.00 37.53 171 ALA A C 1
ATOM 1349 O O . ALA A 1 171 ? -2.465 -6.447 34.775 1.00 37.53 171 ALA A O 1
#